Protein AF-A0A656GKS3-F1 (afdb_monomer)

Radius of gyration: 13.56 Å; Cα contacts (8 Å, |Δi|>4): 42; chains: 1; bounding box: 24×36×34 Å

Foldseek 3Di:
DPPPPPDPPDVVVVVLVVLLCVFALVVLVVVCVVVVDDDDPVQVVLSVDSNRPCQVPDPPGNVPPRSPPPPD

Nearest PDB structures (foldseek):
  6bzo-assembly1_F  TM=5.585E-01  e=5.783E+00  Mycobacterium tuberculosis

Structure (mmCIF, N/CA/C/O backbone):
data_AF-A0A656GKS3-F1
#
_entry.id   AF-A0A656GKS3-F1
#
loop_
_atom_site.group_PDB
_atom_site.id
_atom_site.type_symbol
_atom_site.label_atom_id
_atom_site.label_alt_id
_atom_site.label_comp_id
_atom_site.label_asym_id
_atom_site.label_entity_id
_atom_site.label_seq_id
_atom_site.pdbx_PDB_ins_code
_atom_site.Cartn_x
_atom_site.Cartn_y
_atom_site.Cartn_z
_atom_site.occupancy
_atom_site.B_iso_or_equiv
_atom_site.auth_seq_id
_atom_site.auth_comp_id
_atom_site.auth_asym_id
_atom_site.auth_atom_id
_atom_site.pdbx_PDB_model_num
ATOM 1 N N . MET A 1 1 ? 3.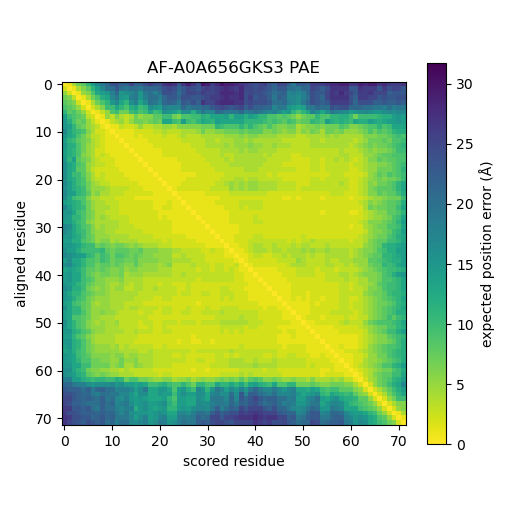620 -26.194 -2.463 1.00 39.34 1 MET A N 1
ATOM 2 C CA . MET A 1 1 ? 2.992 -24.936 -2.910 1.00 39.34 1 MET A CA 1
ATOM 3 C C . MET A 1 1 ? 3.805 -24.424 -4.080 1.00 39.34 1 MET A C 1
ATOM 5 O O . MET A 1 1 ? 4.966 -24.086 -3.880 1.00 39.34 1 MET A O 1
ATOM 9 N N . ASP A 1 2 ? 3.239 -24.448 -5.284 1.00 44.03 2 ASP A N 1
ATOM 10 C CA . ASP A 1 2 ? 3.857 -23.856 -6.471 1.00 44.03 2 ASP A CA 1
ATOM 11 C C . ASP A 1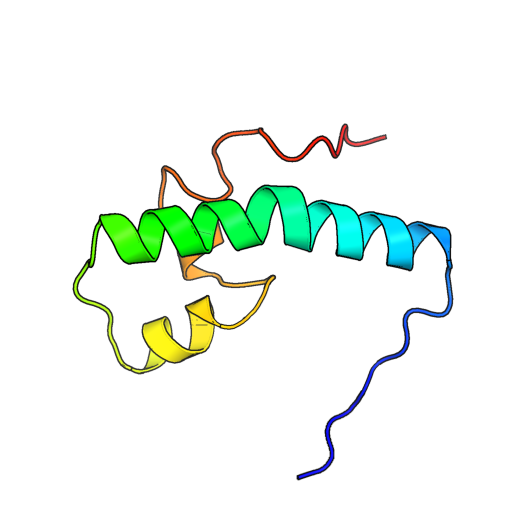 2 ? 3.799 -22.338 -6.349 1.00 44.03 2 ASP A C 1
ATOM 13 O O . ASP A 1 2 ? 2.761 -21.708 -6.551 1.00 44.03 2 ASP A O 1
ATOM 17 N N . VAL A 1 3 ? 4.921 -21.742 -5.955 1.00 46.22 3 VAL A N 1
ATOM 18 C CA . VAL A 1 3 ? 5.097 -20.297 -6.039 1.00 46.22 3 VAL A CA 1
ATOM 19 C C . VAL A 1 3 ? 5.283 -19.989 -7.519 1.00 46.22 3 VAL A C 1
ATOM 21 O O . VAL A 1 3 ? 6.389 -20.121 -8.049 1.00 46.22 3 VAL A O 1
ATOM 24 N N . ASN A 1 4 ? 4.192 -19.629 -8.196 1.00 48.81 4 ASN A N 1
ATOM 25 C CA . ASN A 1 4 ? 4.231 -19.094 -9.550 1.00 48.81 4 ASN A CA 1
ATOM 26 C C . ASN A 1 4 ? 5.017 -17.775 -9.507 1.00 48.81 4 ASN A C 1
ATOM 28 O O 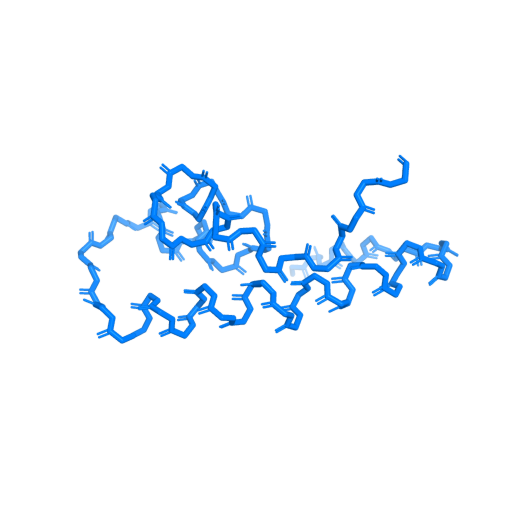. ASN A 1 4 ? 4.483 -16.704 -9.230 1.00 48.81 4 ASN A O 1
ATOM 32 N N . ARG A 1 5 ? 6.335 -17.878 -9.692 1.00 54.22 5 ARG A N 1
ATOM 33 C CA . ARG A 1 5 ? 7.221 -16.739 -9.900 1.00 54.22 5 ARG A CA 1
ATOM 34 C C . ARG A 1 5 ? 7.010 -16.293 -11.335 1.00 54.22 5 ARG A C 1
ATOM 36 O O . ARG A 1 5 ? 7.785 -16.674 -12.211 1.00 54.22 5 ARG A O 1
ATOM 43 N N . ALA A 1 6 ? 5.949 -15.526 -11.572 1.00 62.53 6 ALA A N 1
ATOM 44 C CA . ALA A 1 6 ? 5.832 -14.731 -12.781 1.00 62.53 6 ALA A CA 1
ATOM 45 C C . ALA A 1 6 ? 7.096 -13.862 -12.862 1.00 62.53 6 ALA A C 1
ATOM 47 O O . ALA A 1 6 ? 7.250 -12.885 -12.131 1.00 62.53 6 ALA A O 1
ATOM 48 N N . ARG A 1 7 ? 8.075 -14.300 -13.660 1.00 65.56 7 ARG A N 1
ATOM 49 C CA . ARG A 1 7 ? 9.291 -13.531 -13.901 1.00 65.56 7 ARG A CA 1
ATOM 50 C C . ARG A 1 7 ? 8.901 -12.393 -14.823 1.00 65.56 7 ARG A C 1
ATOM 52 O O . ARG A 1 7 ? 8.405 -12.626 -15.922 1.00 65.56 7 ARG A O 1
ATOM 59 N N . ILE A 1 8 ? 9.128 -11.174 -14.360 1.00 75.75 8 ILE A N 1
ATOM 60 C CA . ILE A 1 8 ? 9.055 -10.002 -15.216 1.00 75.75 8 ILE A CA 1
ATOM 61 C C . ILE A 1 8 ? 10.253 -10.103 -16.169 1.00 75.75 8 ILE A C 1
ATOM 63 O O . ILE A 1 8 ? 11.402 -10.065 -15.732 1.00 75.75 8 ILE A O 1
ATOM 67 N N . ASN A 1 9 ? 9.980 -10.353 -17.451 1.00 80.56 9 ASN A N 1
ATOM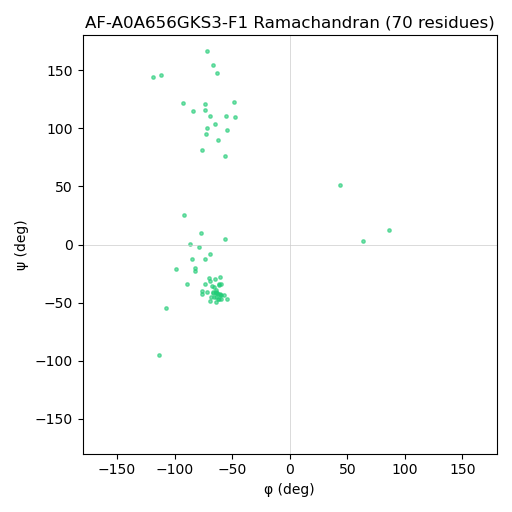 68 C CA . ASN A 1 9 ? 11.018 -10.526 -18.476 1.00 80.56 9 ASN A CA 1
ATOM 69 C C . ASN A 1 9 ? 11.530 -9.188 -19.018 1.00 80.56 9 ASN A C 1
ATOM 71 O O . ASN A 1 9 ? 12.613 -9.140 -19.595 1.00 80.56 9 ASN A O 1
ATOM 75 N N . ASP A 1 10 ? 10.749 -8.125 -18.842 1.00 85.56 10 ASP A N 1
ATOM 76 C CA . ASP A 1 10 ? 11.137 -6.772 -19.206 1.00 85.56 10 ASP A CA 1
ATOM 77 C C . ASP A 1 10 ? 11.972 -6.160 -18.063 1.00 85.56 10 ASP A C 1
ATOM 79 O O . ASP A 1 10 ? 11.460 -5.999 -16.951 1.00 85.56 10 ASP A O 1
ATOM 83 N N . PRO A 1 11 ? 13.261 -5.853 -18.291 1.00 85.31 11 PRO A N 1
ATOM 84 C CA . PRO A 1 11 ? 14.129 -5.318 -17.250 1.00 85.31 11 PRO A CA 1
ATOM 85 C C . PRO A 1 11 ? 13.688 -3.935 -16.754 1.00 85.31 11 PRO A C 1
ATOM 87 O O . PRO A 1 11 ? 13.913 -3.635 -15.584 1.00 85.31 11 PRO A O 1
ATOM 90 N N . LEU A 1 12 ? 13.045 -3.116 -17.596 1.00 87.56 12 LEU A N 1
ATOM 91 C CA . LEU A 1 12 ? 12.523 -1.813 -17.185 1.00 87.56 12 LEU A CA 1
ATOM 92 C C . LEU A 1 12 ? 11.336 -1.999 -16.241 1.00 87.56 12 LEU A C 1
ATOM 94 O O . LEU A 1 12 ? 11.344 -1.459 -15.141 1.00 87.56 12 LEU A O 1
ATOM 98 N N . LEU A 1 13 ? 10.380 -2.851 -16.618 1.00 85.19 13 LEU A N 1
ATOM 99 C CA . LEU A 1 13 ? 9.232 -3.159 -15.763 1.00 85.19 13 LEU A CA 1
ATOM 100 C C . LEU A 1 13 ? 9.668 -3.802 -14.435 1.00 85.19 13 LEU A C 1
ATOM 102 O O . LEU A 1 13 ? 9.061 -3.577 -13.391 1.00 85.19 13 LEU A O 1
ATOM 106 N N . ALA A 1 14 ? 10.725 -4.617 -14.453 1.00 85.81 14 ALA A N 1
ATOM 107 C CA . ALA A 1 14 ? 11.266 -5.215 -13.238 1.00 85.81 14 ALA A CA 1
ATOM 108 C C . ALA A 1 14 ? 11.874 -4.158 -12.301 1.00 85.81 14 ALA A C 1
ATOM 110 O O . ALA A 1 14 ? 11.673 -4.241 -11.089 1.00 85.81 14 ALA A O 1
ATOM 111 N N . GLN A 1 15 ? 12.583 -3.171 -12.860 1.00 86.19 15 GLN A N 1
ATOM 112 C CA . GLN A 1 15 ? 13.129 -2.036 -12.114 1.00 86.19 15 GLN A CA 1
ATOM 113 C C . GLN A 1 15 ? 12.003 -1.184 -11.522 1.00 86.19 15 GLN A C 1
ATOM 115 O O . GLN A 1 15 ? 11.976 -0.946 -10.323 1.00 86.19 15 GLN A O 1
ATOM 120 N N . GLU A 1 16 ? 11.022 -0.831 -12.341 1.00 85.81 16 GLU A N 1
ATOM 121 C CA . GLU A 1 16 ? 9.826 -0.087 -11.955 1.00 85.81 16 GLU A CA 1
ATOM 122 C C . GLU A 1 16 ? 9.070 -0.747 -10.788 1.00 85.81 16 GLU A C 1
ATOM 124 O O . GLU A 1 16 ? 8.732 -0.100 -9.795 1.00 85.81 16 GLU A O 1
ATOM 129 N N . VAL A 1 17 ? 8.851 -2.064 -10.849 1.00 87.50 17 VAL A N 1
ATOM 130 C CA . VAL A 1 17 ? 8.204 -2.806 -9.755 1.00 87.50 17 VAL A CA 1
ATOM 131 C C . VAL A 1 17 ? 9.079 -2.846 -8.498 1.00 87.50 17 VAL A C 1
ATOM 133 O O . VAL A 1 17 ? 8.547 -2.785 -7.384 1.00 87.50 17 VAL A O 1
ATOM 136 N N . ALA A 1 18 ? 10.403 -2.941 -8.641 1.00 87.31 18 ALA A N 1
ATOM 137 C CA . ALA A 1 18 ? 11.320 -2.890 -7.505 1.00 87.31 18 ALA A CA 1
ATOM 138 C C . ALA A 1 18 ? 11.291 -1.514 -6.822 1.00 87.31 18 ALA A C 1
ATOM 140 O O . ALA A 1 18 ? 11.164 -1.451 -5.597 1.00 87.31 18 ALA A O 1
ATOM 141 N N . ASP A 1 19 ? 11.327 -0.436 -7.601 1.00 87.38 19 ASP A N 1
ATOM 142 C CA . ASP A 1 19 ? 11.278 0.941 -7.109 1.00 87.38 19 ASP A CA 1
ATOM 143 C C . ASP A 1 19 ? 9.949 1.199 -6.385 1.00 87.38 19 ASP A C 1
ATOM 145 O O . ASP A 1 19 ? 9.942 1.620 -5.229 1.00 87.38 19 ASP A O 1
ATOM 149 N N . PHE A 1 20 ? 8.815 0.796 -6.974 1.00 88.62 20 PHE A N 1
ATOM 150 C CA . PHE A 1 20 ? 7.510 0.865 -6.302 1.00 88.62 20 PHE A CA 1
ATOM 151 C C . PHE A 1 20 ? 7.482 0.094 -4.973 1.00 88.62 20 PHE A C 1
ATOM 153 O O . PHE A 1 20 ? 6.931 0.559 -3.970 1.00 88.62 20 PHE A O 1
ATOM 160 N N . THR A 1 21 ? 8.062 -1.109 -4.952 1.00 88.56 21 THR A N 1
ATOM 161 C CA . THR A 1 21 ? 8.065 -1.960 -3.757 1.00 88.56 21 THR A CA 1
ATOM 162 C C . THR A 1 21 ? 8.850 -1.310 -2.615 1.00 88.56 21 THR A C 1
ATOM 164 O O . THR A 1 21 ? 8.409 -1.353 -1.463 1.00 88.56 21 THR A O 1
ATOM 167 N N . ASN A 1 22 ? 9.990 -0.695 -2.928 1.00 87.94 22 ASN A N 1
ATOM 168 C CA . ASN A 1 22 ? 10.849 -0.043 -1.944 1.00 87.94 22 ASN A CA 1
ATOM 169 C C . ASN A 1 22 ? 10.287 1.303 -1.481 1.00 87.94 22 ASN A C 1
ATOM 171 O O . ASN A 1 22 ? 10.273 1.572 -0.281 1.00 87.94 22 ASN A O 1
ATOM 175 N N . ASP A 1 23 ? 9.775 2.116 -2.401 1.00 85.56 23 ASP A N 1
ATOM 176 C CA . ASP A 1 23 ? 9.408 3.496 -2.089 1.00 85.56 23 ASP A CA 1
ATOM 177 C C . ASP A 1 23 ? 7.968 3.619 -1.593 1.00 85.56 23 ASP A C 1
ATOM 179 O O . ASP A 1 23 ? 7.680 4.440 -0.729 1.00 85.56 23 ASP A O 1
ATOM 183 N N . CYS A 1 24 ? 7.037 2.800 -2.085 1.00 88.31 24 CYS A N 1
ATOM 184 C CA . CYS A 1 24 ? 5.617 2.937 -1.746 1.00 88.31 24 CYS A CA 1
ATOM 185 C C . CYS A 1 24 ? 5.140 1.839 -0.807 1.00 88.31 24 CYS A C 1
ATOM 187 O O . CYS A 1 24 ? 4.606 2.121 0.269 1.00 88.31 24 CYS A O 1
ATOM 189 N N . TYR A 1 25 ? 5.345 0.576 -1.182 1.00 91.50 25 TYR A N 1
ATOM 190 C CA . TYR A 1 25 ? 4.844 -0.548 -0.389 1.00 91.50 25 TYR A CA 1
ATOM 191 C C . TYR A 1 25 ? 5.541 -0.658 0.971 1.00 91.50 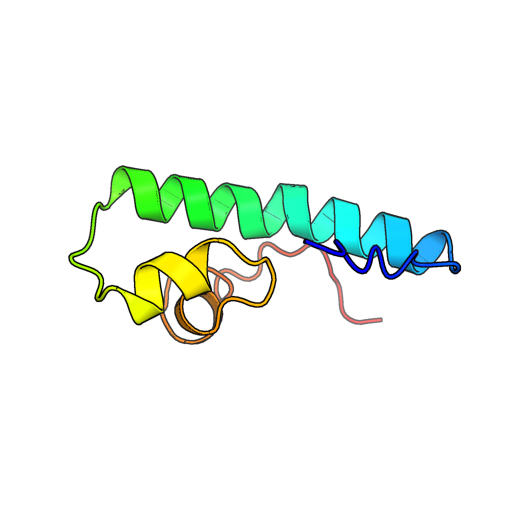25 TYR A C 1
ATOM 193 O O . TYR A 1 25 ? 4.871 -0.858 1.988 1.00 91.50 25 TYR A O 1
ATOM 201 N N . ALA A 1 26 ? 6.863 -0.471 1.029 1.00 90.69 26 ALA A N 1
ATOM 202 C CA . ALA A 1 26 ? 7.587 -0.503 2.299 1.00 90.69 26 ALA A CA 1
ATOM 203 C C . ALA A 1 26 ? 7.154 0.633 3.244 1.00 90.69 26 ALA A C 1
ATOM 205 O O . ALA A 1 26 ? 6.937 0.388 4.434 1.00 90.69 26 ALA A O 1
ATOM 206 N N . LEU A 1 27 ? 6.954 1.851 2.724 1.00 90.69 27 LEU A N 1
ATOM 207 C CA . LEU A 1 27 ? 6.437 2.973 3.512 1.00 90.69 27 LEU A CA 1
ATOM 208 C C . LEU A 1 27 ? 5.015 2.705 4.012 1.00 90.69 27 LEU A C 1
ATOM 210 O O . LEU A 1 27 ? 4.744 2.895 5.198 1.00 90.69 27 LEU A O 1
ATOM 214 N N . ALA A 1 28 ? 4.126 2.204 3.151 1.00 91.88 28 ALA A N 1
ATOM 215 C CA . ALA A 1 28 ? 2.761 1.851 3.533 1.00 91.88 28 ALA A CA 1
ATOM 216 C C . ALA A 1 28 ? 2.735 0.785 4.644 1.00 91.88 28 ALA A C 1
ATOM 218 O O . ALA A 1 28 ? 2.030 0.930 5.643 1.00 91.88 28 ALA A O 1
ATOM 219 N N . ARG A 1 29 ? 3.573 -0.251 4.530 1.00 93.00 29 ARG A N 1
ATOM 220 C CA . ARG A 1 29 ? 3.747 -1.289 5.559 1.00 93.00 29 ARG A CA 1
ATOM 221 C C . ARG A 1 29 ? 4.295 -0.727 6.867 1.00 93.00 29 ARG A C 1
ATOM 223 O O . ARG A 1 29 ? 3.810 -1.104 7.931 1.00 93.00 29 ARG A O 1
ATOM 230 N N . SER A 1 30 ? 5.265 0.180 6.793 1.00 92.62 30 SER A N 1
ATOM 231 C CA . SER A 1 30 ? 5.814 0.870 7.963 1.00 92.62 30 SER A CA 1
ATOM 232 C C . SER A 1 30 ? 4.737 1.691 8.680 1.00 92.62 30 SER A C 1
ATOM 234 O O . SER A 1 30 ? 4.541 1.541 9.886 1.00 92.62 30 SER A O 1
ATOM 236 N N . ARG A 1 31 ? 3.943 2.470 7.935 1.00 91.62 31 ARG A N 1
ATOM 237 C CA . ARG A 1 31 ? 2.804 3.233 8.475 1.00 91.62 31 ARG A CA 1
ATOM 238 C C . ARG A 1 31 ? 1.751 2.325 9.108 1.00 91.62 31 ARG A C 1
ATOM 240 O O . ARG A 1 31 ? 1.285 2.615 10.210 1.00 91.62 31 ARG A O 1
ATOM 247 N N . LEU A 1 32 ? 1.412 1.208 8.463 1.00 92.88 32 LEU A N 1
ATOM 248 C CA . LEU A 1 32 ? 0.474 0.223 9.008 1.00 92.88 32 LEU A CA 1
ATOM 249 C C . LEU A 1 32 ? 0.986 -0.353 10.334 1.00 92.88 32 LEU A C 1
ATOM 251 O O . LEU A 1 32 ? 0.231 -0.482 11.295 1.00 92.88 32 LEU A O 1
ATOM 255 N N . PHE A 1 33 ? 2.282 -0.663 10.397 1.00 91.88 33 PHE A N 1
ATOM 256 C CA . PHE A 1 33 ? 2.922 -1.166 11.606 1.00 91.88 33 PHE A CA 1
ATOM 257 C C . PHE A 1 33 ? 2.946 -0.128 12.734 1.00 91.88 33 PHE A C 1
ATOM 259 O O . PHE A 1 33 ? 2.766 -0.488 13.891 1.00 91.88 33 PHE A O 1
ATOM 266 N N . MET A 1 34 ? 3.126 1.157 12.421 1.00 92.38 34 MET A N 1
ATOM 267 C CA . MET A 1 34 ? 3.092 2.229 13.423 1.00 92.38 34 MET A CA 1
ATOM 268 C C . MET A 1 34 ? 1.675 2.505 13.941 1.00 92.38 34 MET A C 1
ATOM 270 O O . MET A 1 34 ? 1.488 2.722 15.136 1.00 92.38 34 MET A O 1
ATOM 274 N N . THR A 1 35 ? 0.679 2.500 13.054 1.00 91.12 35 THR A N 1
ATOM 275 C CA . THR A 1 35 ? -0.713 2.852 13.387 1.00 91.12 35 THR A CA 1
ATOM 276 C C . THR A 1 35 ? -1.499 1.700 14.011 1.00 91.12 35 THR A C 1
ATOM 278 O O . THR A 1 35 ? -2.467 1.956 14.721 1.00 91.12 35 THR A O 1
ATOM 281 N N . GLN A 1 36 ? -1.081 0.450 13.773 1.00 89.50 36 GLN A N 1
ATOM 282 C CA . GLN A 1 36 ? -1.693 -0.777 14.305 1.00 89.50 36 GLN A CA 1
ATOM 283 C C . GLN A 1 36 ? -3.236 -0.778 14.250 1.00 89.50 36 GLN A C 1
ATOM 285 O O . GLN A 1 36 ? -3.894 -1.025 15.266 1.00 89.50 36 GLN A O 1
ATOM 290 N N . PRO A 1 37 ? -3.854 -0.492 13.088 1.00 89.81 37 PRO A N 1
ATOM 291 C CA . PRO A 1 37 ? -5.302 -0.506 12.976 1.00 89.81 37 PRO A CA 1
ATOM 292 C C . PRO A 1 37 ? -5.832 -1.933 13.142 1.00 89.81 37 PRO A C 1
ATOM 294 O O . PRO A 1 37 ? -5.157 -2.921 12.844 1.00 89.81 37 PRO A O 1
ATOM 297 N N . THR A 1 38 ? -7.080 -2.051 13.587 1.00 92.75 38 THR A N 1
ATOM 298 C CA . THR A 1 38 ? -7.749 -3.354 13.646 1.00 92.75 38 THR A CA 1
ATOM 299 C C . THR A 1 38 ? -8.125 -3.795 12.234 1.00 92.75 38 THR A C 1
ATOM 301 O O . THR A 1 38 ? -8.937 -3.144 11.581 1.00 92.75 38 THR A O 1
ATOM 304 N N . LEU A 1 39 ? -7.533 -4.899 11.773 1.00 91.88 39 LEU A N 1
ATOM 305 C CA . LEU A 1 39 ? -7.766 -5.472 10.447 1.00 91.88 39 LEU A CA 1
ATOM 306 C C . LEU A 1 39 ? -8.504 -6.809 10.541 1.00 91.88 39 LEU A C 1
ATOM 308 O O . LEU A 1 39 ? -8.259 -7.605 11.451 1.00 91.88 39 LEU A O 1
ATOM 312 N N . THR A 1 40 ? -9.368 -7.093 9.566 1.00 94.50 40 THR A N 1
ATOM 313 C CA . THR A 1 40 ? -9.939 -8.437 9.399 1.00 94.50 40 THR A CA 1
ATOM 314 C C . THR A 1 40 ? -8.888 -9.419 8.8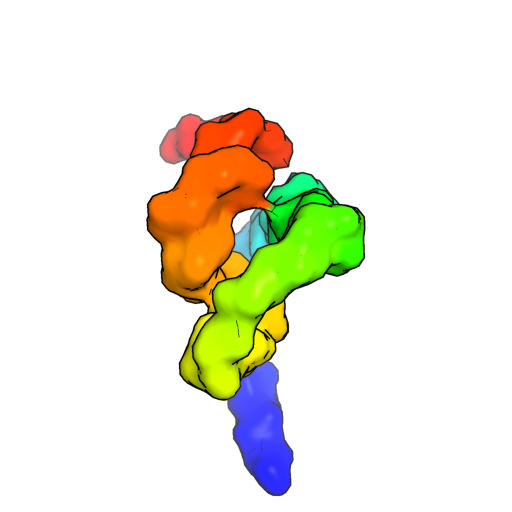77 1.00 94.50 40 THR A C 1
ATOM 316 O O . THR A 1 40 ? -7.827 -9.033 8.383 1.00 94.50 40 THR A O 1
ATOM 319 N N . LYS A 1 41 ? -9.181 -10.722 8.934 1.00 91.75 41 LYS A N 1
ATOM 320 C CA . LYS A 1 41 ? -8.275 -11.758 8.417 1.00 91.75 41 LYS A CA 1
ATOM 321 C C . LYS A 1 41 ? -8.021 -11.611 6.914 1.00 91.75 41 LYS A C 1
ATOM 323 O O . LYS A 1 41 ? -6.924 -11.891 6.438 1.00 91.75 41 LYS A O 1
ATOM 328 N N . GLU A 1 42 ? -9.019 -11.156 6.168 1.00 91.94 42 GLU A N 1
ATOM 329 C CA . GLU A 1 42 ? -8.928 -10.890 4.734 1.00 91.94 42 GLU A CA 1
ATOM 330 C C . GLU A 1 42 ? -8.004 -9.700 4.476 1.00 91.94 42 GLU A C 1
ATOM 332 O O . GLU A 1 42 ? -7.110 -9.795 3.639 1.00 91.94 42 GLU A O 1
ATOM 337 N N . GLN A 1 43 ? -8.157 -8.622 5.250 1.00 92.44 43 GLN A N 1
ATOM 338 C CA . GLN A 1 43 ? -7.294 -7.444 5.160 1.00 92.44 43 GLN A CA 1
ATOM 339 C C . GLN A 1 43 ? -5.847 -7.767 5.544 1.00 92.44 43 GLN A C 1
ATOM 341 O O . GLN A 1 43 ? -4.930 -7.313 4.870 1.00 92.44 43 GLN A O 1
ATOM 346 N N . LEU A 1 44 ? -5.623 -8.604 6.562 1.00 92.25 44 LEU A N 1
ATOM 347 C CA . LEU A 1 44 ? -4.281 -9.061 6.945 1.00 92.25 44 LEU A CA 1
ATOM 348 C C . LEU A 1 44 ? -3.567 -9.817 5.817 1.00 92.25 44 LEU A C 1
ATOM 350 O O . LEU A 1 44 ? -2.349 -9.716 5.694 1.00 92.25 44 LEU A O 1
ATOM 354 N N . ASN A 1 45 ? -4.302 -10.565 4.993 1.00 92.31 45 ASN A N 1
ATOM 355 C CA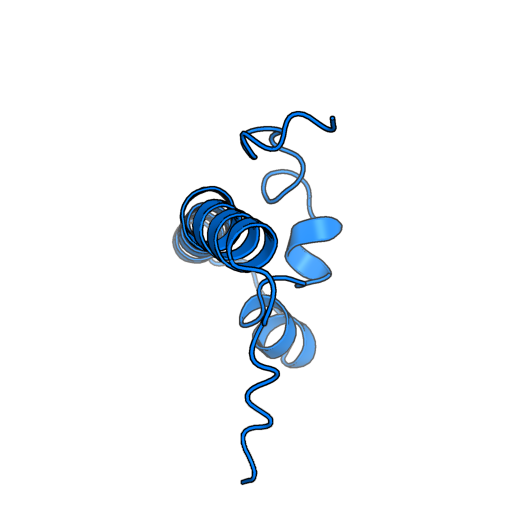 . ASN A 1 45 ? -3.730 -11.204 3.809 1.00 92.31 45 ASN A CA 1
ATOM 356 C C . ASN A 1 45 ? -3.508 -10.201 2.672 1.00 92.31 45 ASN A C 1
ATOM 358 O O . ASN A 1 45 ? -2.482 -10.261 2.001 1.00 92.31 45 ASN A O 1
ATOM 362 N N . ASP A 1 46 ? -4.445 -9.273 2.481 1.00 92.50 46 ASP A N 1
ATOM 363 C CA . ASP A 1 46 ? -4.404 -8.251 1.431 1.00 92.50 46 ASP A CA 1
ATOM 364 C C . ASP A 1 46 ? -3.189 -7.317 1.587 1.00 92.50 46 ASP A C 1
ATOM 366 O O . ASP A 1 46 ? -2.460 -7.089 0.624 1.00 92.50 46 ASP A O 1
ATOM 370 N N . VAL A 1 47 ? -2.875 -6.883 2.815 1.00 93.50 47 VAL A N 1
ATOM 371 C CA . VAL A 1 47 ? -1.725 -6.000 3.107 1.00 93.50 47 VAL A CA 1
ATOM 372 C C . VAL A 1 47 ? -0.352 -6.659 2.937 1.00 93.50 47 VAL A C 1
ATOM 374 O O . VAL A 1 47 ? 0.654 -5.960 3.023 1.00 93.50 47 VAL A O 1
ATOM 377 N N . ASN A 1 48 ? -0.275 -7.975 2.705 1.00 91.12 48 ASN A N 1
ATOM 378 C CA . ASN A 1 48 ? 0.989 -8.679 2.440 1.00 91.12 48 ASN A CA 1
ATOM 379 C C . ASN A 1 48 ? 1.390 -8.670 0.955 1.00 91.12 48 ASN A C 1
ATOM 381 O O . ASN A 1 48 ? 2.430 -9.231 0.597 1.00 91.12 48 ASN A O 1
ATOM 385 N N . TRP A 1 49 ? 0.588 -8.044 0.093 1.00 89.38 49 TRP A N 1
ATOM 386 C CA . TRP A 1 49 ? 0.819 -7.953 -1.343 1.00 89.38 49 TRP A CA 1
ATOM 387 C C . TRP A 1 49 ? 0.965 -6.496 -1.800 1.00 89.38 49 TRP A C 1
ATOM 389 O O . TRP A 1 49 ? 0.255 -5.612 -1.325 1.00 89.38 49 TRP A O 1
ATOM 399 N N . ILE A 1 50 ? 1.844 -6.249 -2.780 1.00 88.19 50 ILE A N 1
ATOM 400 C CA . ILE A 1 50 ? 2.083 -4.901 -3.327 1.00 88.19 50 ILE A CA 1
ATOM 401 C C . ILE A 1 50 ? 0.820 -4.286 -3.955 1.00 88.19 50 ILE A C 1
ATOM 403 O O . ILE A 1 50 ? 0.646 -3.073 -3.919 1.00 88.19 50 ILE A O 1
ATOM 407 N N . GLY A 1 51 ? -0.098 -5.115 -4.463 1.00 88.69 51 GLY A N 1
ATOM 408 C CA . GLY A 1 51 ? -1.402 -4.709 -5.003 1.00 88.69 51 GLY A CA 1
ATOM 409 C C . GLY A 1 51 ? -2.543 -4.730 -3.979 1.00 88.69 51 GLY A C 1
ATOM 410 O O . GLY A 1 51 ? -3.687 -4.956 -4.365 1.00 88.69 51 GLY A O 1
ATOM 411 N N . SER A 1 52 ? -2.233 -4.580 -2.689 1.00 92.44 52 SER A N 1
ATOM 412 C CA . SER A 1 52 ? -3.204 -4.485 -1.591 1.00 92.44 52 SER A CA 1
ATOM 413 C C . SER A 1 52 ? -4.315 -3.477 -1.895 1.00 92.44 52 SER A C 1
ATOM 415 O O . SER A 1 52 ? -4.059 -2.290 -2.117 1.00 92.44 52 SER A O 1
ATOM 417 N N . ARG A 1 53 ? -5.571 -3.931 -1.859 1.00 91.81 53 ARG A N 1
ATOM 418 C CA . ARG A 1 53 ? -6.741 -3.051 -1.993 1.00 91.81 53 ARG A CA 1
ATOM 419 C C . ARG A 1 53 ? -6.910 -2.160 -0.774 1.00 91.81 53 ARG A C 1
ATOM 421 O O . ARG A 1 53 ? -7.370 -1.033 -0.920 1.00 91.81 53 ARG A O 1
ATOM 428 N N 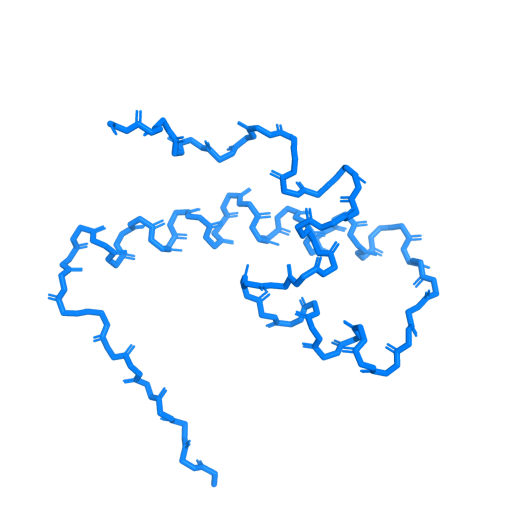. PHE A 1 54 ? -6.517 -2.633 0.403 1.00 92.62 54 PHE A N 1
ATOM 429 C CA . PHE A 1 54 ? -6.532 -1.846 1.625 1.00 92.62 54 PHE A CA 1
ATOM 430 C C . PHE A 1 54 ? -5.647 -0.603 1.486 1.00 92.62 54 PHE A C 1
ATOM 432 O O . PHE A 1 54 ? -6.108 0.495 1.790 1.00 92.62 54 PHE A O 1
ATOM 439 N N . PHE A 1 55 ? -4.422 -0.751 0.969 1.00 92.31 55 PHE A N 1
ATOM 440 C CA . PHE A 1 55 ? -3.514 0.382 0.745 1.00 92.31 55 PHE A CA 1
ATOM 441 C C . PHE A 1 55 ? -3.962 1.304 -0.396 1.00 92.31 55 PHE A C 1
ATOM 443 O O . PHE A 1 55 ? -3.683 2.497 -0.344 1.00 92.31 55 PHE A O 1
ATOM 450 N N . LEU A 1 56 ? -4.680 0.780 -1.394 1.00 90.38 56 LEU A N 1
ATOM 451 C CA . LEU A 1 56 ? -5.265 1.586 -2.474 1.00 90.38 56 LEU A CA 1
ATOM 452 C C . LEU A 1 56 ? -6.488 2.404 -2.033 1.00 90.38 56 LEU A C 1
ATOM 454 O O . LEU A 1 56 ? -6.729 3.478 -2.571 1.00 90.38 56 LEU A O 1
ATOM 458 N N . GLN A 1 57 ? -7.301 1.877 -1.114 1.00 90.50 57 GLN A N 1
ATOM 459 C CA . GLN A 1 57 ? -8.583 2.481 -0.725 1.00 90.50 57 GLN A CA 1
ATOM 460 C C . GLN A 1 57 ? -8.505 3.308 0.555 1.00 90.50 57 GLN A C 1
ATOM 462 O O . GLN A 1 57 ? -9.387 4.129 0.802 1.00 90.50 57 GLN A O 1
ATOM 467 N N . THR A 1 58 ? -7.494 3.068 1.387 1.00 89.62 58 THR A N 1
ATOM 468 C CA . THR A 1 58 ? -7.347 3.760 2.664 1.00 89.62 58 THR A CA 1
ATOM 469 C C . THR A 1 58 ? -6.461 4.984 2.476 1.00 89.62 58 THR A C 1
ATOM 471 O O . THR A 1 58 ? -5.306 4.815 2.081 1.00 89.62 58 THR A O 1
ATOM 474 N N . PRO A 1 59 ? -6.957 6.195 2.784 1.00 88.19 59 PRO A N 1
ATOM 475 C CA . PRO A 1 59 ? -6.137 7.386 2.671 1.00 88.19 59 PRO A CA 1
ATOM 476 C C . PRO A 1 59 ? -4.928 7.371 3.617 1.00 88.19 59 PRO A C 1
ATOM 478 O O . PRO A 1 59 ? -5.007 6.848 4.731 1.00 88.19 59 PRO A O 1
ATOM 481 N N . GLY A 1 60 ? -3.824 7.977 3.193 1.00 86.12 60 GLY A N 1
ATOM 482 C CA . GLY A 1 60 ? -2.538 8.005 3.886 1.00 86.12 60 GLY A CA 1
ATOM 483 C C . GLY A 1 60 ? -1.610 6.815 3.601 1.00 86.12 60 GLY A C 1
ATOM 484 O O . GLY A 1 60 ? -0.615 6.652 4.314 1.00 86.12 60 GLY A O 1
ATOM 485 N N . TYR A 1 61 ? -1.892 5.989 2.591 1.00 89.69 61 TYR A N 1
ATOM 486 C CA . TYR A 1 61 ? -1.020 4.905 2.126 1.00 89.69 61 TYR A CA 1
ATOM 487 C C . TYR A 1 61 ? -0.502 5.180 0.705 1.00 89.69 61 TYR A C 1
ATOM 489 O O . TYR A 1 61 ? 0.518 5.848 0.560 1.00 89.69 61 TYR A O 1
ATOM 497 N N . TYR A 1 62 ? -1.153 4.658 -0.342 1.00 89.06 62 TYR A N 1
ATOM 498 C CA . TYR A 1 62 ? -0.694 4.819 -1.735 1.00 89.06 62 TYR A CA 1
ATOM 499 C C . TYR A 1 62 ? -1.146 6.117 -2.408 1.00 89.06 62 TYR A C 1
ATOM 501 O O . TYR A 1 62 ? -0.639 6.486 -3.462 1.00 89.06 62 TYR A O 1
ATOM 509 N N . ASP A 1 63 ? -2.086 6.816 -1.796 1.00 77.31 63 ASP A N 1
ATOM 510 C CA . ASP A 1 63 ? -2.620 8.108 -2.216 1.00 77.31 63 ASP A CA 1
ATOM 511 C C . ASP A 1 63 ? -1.656 9.280 -1.976 1.00 77.31 63 ASP A C 1
ATOM 513 O O . ASP A 1 63 ? -1.850 10.352 -2.542 1.00 77.31 63 ASP A O 1
ATOM 517 N N . ASP A 1 64 ? -0.587 9.079 -1.201 1.00 65.75 64 ASP A N 1
ATOM 518 C CA . ASP A 1 64 ? 0.329 10.149 -0.784 1.00 65.75 64 ASP A CA 1
ATOM 519 C C . ASP A 1 64 ? 1.315 10.605 -1.883 1.00 65.75 64 ASP A C 1
ATOM 521 O O . ASP A 1 64 ? 2.260 11.339 -1.616 1.00 65.75 64 ASP A O 1
ATOM 525 N N . GLY A 1 65 ? 1.130 10.170 -3.137 1.00 56.53 65 GLY A N 1
ATOM 526 C CA . GLY A 1 65 ? 1.823 10.708 -4.320 1.00 56.53 65 GLY A CA 1
ATOM 527 C C . GLY A 1 65 ? 3.349 10.536 -4.361 1.00 56.53 65 GLY A C 1
ATOM 528 O O . GLY A 1 65 ? 3.987 10.991 -5.307 1.00 56.53 65 GLY A O 1
ATOM 529 N N . PHE A 1 66 ? 3.948 9.872 -3.370 1.00 55.00 66 PHE A N 1
ATOM 530 C CA . PHE A 1 66 ? 5.396 9.666 -3.271 1.00 55.00 66 PHE A CA 1
ATOM 531 C C . PHE A 1 66 ? 5.932 8.556 -4.176 1.00 55.00 66 PHE A C 1
ATOM 533 O O . PHE A 1 66 ? 7.144 8.352 -4.227 1.00 55.00 66 PHE A O 1
ATOM 540 N N . SER A 1 67 ? 5.070 7.863 -4.926 1.00 53.22 67 SER A N 1
ATOM 541 C CA . SER A 1 67 ? 5.545 7.038 -6.026 1.00 53.22 67 SER A CA 1
ATOM 542 C C . SER A 1 67 ? 6.168 7.966 -7.063 1.00 53.22 67 SER A C 1
ATOM 544 O O . SER A 1 67 ? 5.459 8.603 -7.839 1.00 53.22 67 SER A O 1
ATOM 546 N N . GLY A 1 68 ? 7.498 8.011 -7.114 1.00 49.66 68 GLY A N 1
ATOM 547 C CA . GLY A 1 68 ? 8.268 8.652 -8.182 1.00 49.66 68 GLY A CA 1
ATOM 548 C C . GLY A 1 68 ? 7.956 8.121 -9.591 1.00 49.66 68 GLY A C 1
ATOM 549 O O . GLY A 1 68 ? 8.568 8.580 -10.552 1.00 49.66 68 GLY A O 1
ATOM 550 N N . PHE A 1 69 ? 6.978 7.216 -9.733 1.00 52.34 69 PHE A N 1
ATOM 551 C CA . PHE A 1 69 ? 6.169 7.023 -10.931 1.00 52.34 69 PHE A CA 1
ATOM 552 C C . PHE A 1 69 ? 5.486 8.336 -11.333 1.00 52.34 69 PHE A C 1
ATOM 554 O O . PHE A 1 69 ? 4.284 8.545 -11.174 1.00 52.34 69 PHE A O 1
ATOM 561 N N . ARG A 1 70 ? 6.267 9.240 -11.924 1.00 48.53 70 ARG A N 1
ATOM 562 C CA . ARG A 1 70 ? 5.733 10.099 -12.970 1.00 48.53 70 ARG A CA 1
ATOM 563 C C . ARG A 1 70 ? 5.151 9.162 -14.016 1.00 48.53 70 ARG A C 1
ATOM 565 O O . ARG A 1 70 ? 5.901 8.452 -14.678 1.00 48.53 70 ARG A O 1
ATOM 572 N N . SER A 1 71 ? 3.829 9.158 -14.137 1.00 44.91 71 SER A N 1
ATOM 573 C CA . SER A 1 71 ? 3.161 8.681 -15.339 1.00 44.91 71 SER A CA 1
ATOM 574 C C . SER A 1 71 ? 3.866 9.323 -16.534 1.00 44.91 71 SER A C 1
ATOM 576 O O . SER A 1 71 ? 3.828 10.548 -16.684 1.00 44.91 71 SER A O 1
ATOM 578 N N . HIS A 1 72 ? 4.597 8.516 -17.298 1.00 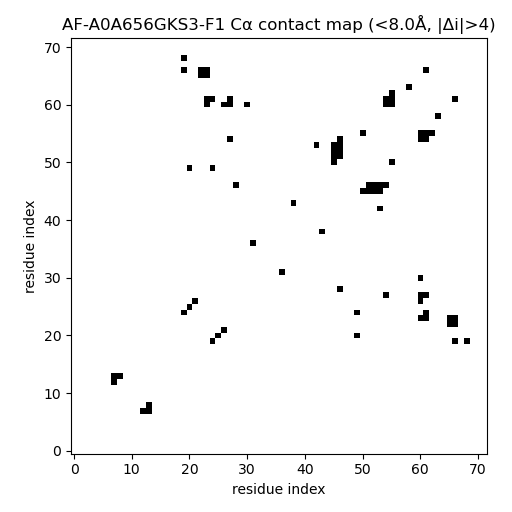44.56 72 HIS A N 1
ATOM 579 C CA . HIS A 1 72 ? 4.994 8.882 -18.650 1.00 44.56 72 HIS A CA 1
ATOM 580 C C . HIS A 1 72 ? 3.755 8.929 -19.546 1.00 44.56 72 HIS A C 1
ATOM 582 O O . HIS A 1 72 ? 2.831 8.112 -19.323 1.00 44.56 72 HIS A O 1
#

Secondary structure (DSSP, 8-state):
----------HHHHHHHHHHIIIIIHHHHHHHHHH-----HHHHHHTTSTT-HHHHHSTTSGGG--------

Mean predicted aligned error: 7.33 Å

Solvent-accessible surface area (backbone atoms only — not comparable to full-atom values): 4565 Å² total; per-residue (Å²): 132,88,77,82,74,80,69,69,82,48,68,66,62,42,48,53,52,49,51,44,45,60,59,39,43,46,49,36,51,50,50,48,66,72,66,62,70,92,67,54,77,67,51,61,57,34,68,75,42,92,83,19,60,64,42,69,71,39,85,85,35,67,72,66,69,68,53,83,72,68,82,125

Sequence (72 aa):
MDVNRARINDPLLAQEVADFTNDCYALARSRLFMTQPTLTKEQLNDVNWIGSRFFLQTPGYYDDGFSGFRSH

pLDDT: mean 81.01, std 16.27, range [39.34, 94.5]

Organism: NCBI:txid629261